Protein AF-A0A2K2B9N9-F1 (afdb_monomer_lite)

InterPro domains:
  IPR011141 Polyketide synthase, type III [PTHR11877] (1-61)
  IPR012328 Chalcone/stilbene synthase, C-terminal [PF02797] (1-61)
  IPR012328 Chalcone/stilbene synthase, C-terminal [PF02797] (64-102)
  IPR016039 Thiolase-like [G3DSA:3.40.47.10] (1-61)
  IPR01603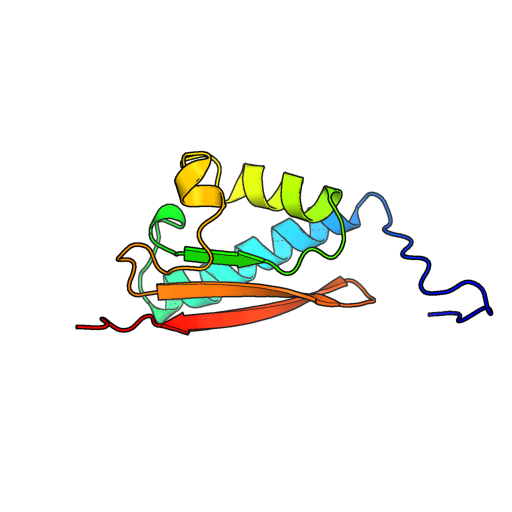9 Thiolase-like [G3DSA:3.40.47.10] (62-104)
  IPR016039 Thiolase-like [SSF53901] (2-101)

Secondary structure (DSSP, 8-state):
----SS-------TTHHHHHHHHHHHHHIIIIIHHH----GGGSEEEE--S-HHHHHHHHHHHSTTS-TTTTS--S-TT-SEEEEEEEETTTEEEEEEEE-----

Sequence (105 aa):
GHTREIGMASYLHQNVPSTVAKGAAECLEETFSTRYGIKDWNSLFYSVHPGGPGVLNKFEHLFLRRRTAEERNATSSEGLDLGVLFRFGPGVKIQTIVLRSFATD

Organism: Populus trichocarpa (NCBI:txid3694)

Structure (mmCIF, N/CA/C/O backbone):
data_AF-A0A2K2B9N9-F1
#
_entry.id   AF-A0A2K2B9N9-F1
#
loop_
_atom_site.group_PDB
_atom_site.id
_atom_site.type_symbol
_atom_site.label_atom_id
_atom_site.label_alt_id
_atom_site.label_comp_id
_atom_site.label_asym_id
_atom_site.label_entity_id
_atom_site.label_seq_id
_atom_site.pdbx_PDB_ins_code
_atom_site.Cartn_x
_atom_site.Cartn_y
_atom_site.Cartn_z
_atom_site.occupancy
_atom_site.B_iso_or_equiv
_atom_site.auth_seq_id
_atom_site.auth_comp_id
_atom_site.auth_asym_id
_atom_site.auth_atom_id
_atom_site.pdbx_PDB_model_num
ATOM 1 N N . GLY A 1 1 ? 8.510 4.482 -25.476 1.00 41.88 1 GLY A N 1
ATOM 2 C CA . GLY A 1 1 ? 8.235 3.077 -25.830 1.00 41.88 1 GLY A CA 1
ATOM 3 C C . GLY A 1 1 ? 8.320 2.959 -27.331 1.00 41.88 1 GLY A C 1
ATOM 4 O O . GLY A 1 1 ? 7.788 3.831 -27.999 1.00 41.88 1 GLY A O 1
ATOM 5 N N . HIS A 1 2 ? 9.045 1.970 -27.846 1.00 37.91 2 HIS A N 1
ATOM 6 C CA . HIS A 1 2 ? 9.154 1.720 -29.284 1.00 37.91 2 HIS A CA 1
ATOM 7 C C . HIS A 1 2 ? 8.130 0.642 -29.652 1.00 37.91 2 HIS A C 1
ATOM 9 O O . HIS A 1 2 ? 8.228 -0.485 -29.173 1.00 37.91 2 HIS A O 1
ATOM 15 N N . THR A 1 3 ? 7.126 0.995 -30.448 1.00 38.09 3 THR A N 1
ATOM 16 C CA . THR A 1 3 ? 6.142 0.054 -30.994 1.00 38.09 3 THR A CA 1
ATOM 17 C C . THR A 1 3 ? 6.700 -0.551 -32.280 1.00 38.09 3 THR A C 1
ATOM 19 O O . THR A 1 3 ? 6.898 0.160 -33.261 1.00 38.09 3 THR A O 1
ATOM 22 N N . ARG A 1 4 ? 6.966 -1.859 -32.275 1.00 44.34 4 ARG A N 1
ATOM 23 C CA . ARG A 1 4 ? 7.070 -2.685 -33.490 1.00 44.34 4 ARG A CA 1
ATOM 24 C C . ARG A 1 4 ? 5.849 -3.605 -33.546 1.00 44.34 4 ARG A C 1
ATOM 26 O O . ARG A 1 4 ? 5.284 -3.908 -32.500 1.00 44.34 4 ARG A O 1
ATOM 33 N N . GLU A 1 5 ? 5.477 -4.036 -34.749 1.00 46.84 5 GLU A N 1
ATOM 34 C CA . GLU A 1 5 ? 4.281 -4.819 -35.146 1.00 46.84 5 GLU A CA 1
ATOM 35 C C . GLU A 1 5 ? 4.039 -6.179 -34.436 1.00 46.84 5 GLU A C 1
ATOM 37 O O . GLU A 1 5 ? 3.238 -6.983 -34.893 1.00 46.84 5 GLU A O 1
ATOM 42 N N . ILE A 1 6 ? 4.669 -6.452 -33.291 1.00 39.84 6 ILE A N 1
ATOM 43 C CA . ILE A 1 6 ? 4.601 -7.722 -32.540 1.00 39.84 6 ILE A CA 1
ATOM 44 C C . ILE A 1 6 ? 3.906 -7.593 -31.170 1.00 39.84 6 ILE A C 1
ATOM 46 O O . ILE A 1 6 ? 4.118 -8.402 -30.272 1.00 39.84 6 ILE A O 1
ATOM 50 N N . GLY A 1 7 ? 3.044 -6.591 -30.992 1.00 45.09 7 GLY A N 1
ATOM 51 C CA . GLY A 1 7 ? 2.346 -6.356 -29.723 1.00 45.09 7 GLY A CA 1
ATOM 52 C C . GLY A 1 7 ? 3.225 -5.695 -28.650 1.00 45.09 7 GLY A C 1
ATOM 53 O O . GLY A 1 7 ? 4.304 -5.167 -28.924 1.00 45.09 7 GLY A O 1
ATOM 54 N N . MET A 1 8 ? 2.731 -5.648 -27.410 1.00 40.75 8 MET A N 1
ATOM 55 C CA . MET A 1 8 ? 3.342 -4.878 -26.322 1.00 40.75 8 MET A CA 1
ATOM 56 C C . MET A 1 8 ? 4.425 -5.703 -25.601 1.00 40.75 8 MET A C 1
ATOM 58 O O . MET A 1 8 ? 4.129 -6.504 -24.720 1.00 40.75 8 MET A O 1
ATOM 62 N N . ALA A 1 9 ? 5.694 -5.513 -25.974 1.00 42.97 9 ALA A N 1
ATOM 63 C CA . ALA A 1 9 ? 6.831 -6.131 -25.286 1.00 42.97 9 ALA A CA 1
ATOM 64 C C . ALA A 1 9 ? 7.230 -5.312 -24.040 1.00 42.97 9 ALA A C 1
ATOM 66 O O . ALA A 1 9 ? 7.852 -4.251 -24.142 1.00 42.97 9 ALA A O 1
ATOM 67 N N . SER A 1 10 ? 6.859 -5.796 -22.853 1.00 50.09 10 SER A N 1
ATOM 68 C CA . SER A 1 10 ? 7.202 -5.183 -21.563 1.00 50.09 10 SER A CA 1
ATOM 69 C C . SER A 1 10 ? 8.602 -5.609 -21.108 1.00 50.09 10 SER A C 1
ATOM 71 O O . SER A 1 10 ? 8.789 -6.713 -20.608 1.00 50.09 10 SER A O 1
ATOM 73 N N . TYR A 1 11 ? 9.590 -4.722 -21.238 1.00 49.94 11 TYR A N 1
ATOM 74 C CA . TYR A 1 11 ? 10.929 -4.920 -20.672 1.00 49.94 11 TYR A CA 1
ATOM 75 C C . TYR A 1 11 ? 11.003 -4.258 -19.293 1.00 49.94 11 TYR A C 1
ATOM 77 O O . TYR A 1 11 ? 11.165 -3.042 -19.179 1.00 49.94 11 TYR A O 1
ATOM 85 N N . LEU A 1 12 ? 10.856 -5.050 -18.231 1.00 56.16 12 LEU A N 1
ATOM 86 C CA . LEU A 1 12 ? 11.056 -4.590 -16.857 1.00 56.16 12 LEU A CA 1
ATOM 87 C C . LEU A 1 12 ? 12.518 -4.831 -16.464 1.00 56.16 12 LEU A C 1
ATOM 89 O O . LEU A 1 12 ? 12.955 -5.970 -16.329 1.00 56.16 12 LEU A O 1
ATOM 93 N N . HIS A 1 13 ? 13.282 -3.752 -16.285 1.00 62.31 13 HIS A N 1
ATOM 94 C CA . HIS A 1 13 ? 14.630 -3.821 -15.715 1.00 62.31 13 HIS A CA 1
ATOM 95 C C . HIS A 1 13 ? 14.566 -4.429 -14.298 1.00 62.31 13 HIS A C 1
ATOM 97 O O . HIS A 1 13 ? 13.625 -4.147 -13.555 1.00 62.31 13 HIS A O 1
ATOM 103 N N . GLN A 1 14 ? 15.563 -5.227 -13.894 1.00 64.94 14 GLN A N 1
ATOM 104 C CA . GLN A 1 14 ? 15.545 -6.013 -12.641 1.00 64.94 14 GLN A CA 1
ATOM 105 C C . GLN A 1 14 ? 15.285 -5.183 -11.368 1.00 64.94 14 GLN A C 1
ATOM 107 O O . GLN A 1 14 ? 14.752 -5.694 -10.387 1.00 64.94 14 GLN A O 1
ATOM 112 N N . ASN A 1 15 ? 15.606 -3.887 -11.396 1.00 73.12 15 ASN A N 1
ATOM 113 C CA . ASN A 1 15 ? 15.396 -2.973 -10.268 1.00 73.12 15 ASN A CA 1
ATOM 114 C C . ASN A 1 15 ? 13.969 -2.408 -10.171 1.00 73.12 15 ASN A C 1
ATOM 116 O O . ASN A 1 15 ? 13.589 -1.919 -9.108 1.00 73.12 15 ASN A O 1
ATOM 120 N N . VAL A 1 16 ? 13.166 -2.488 -11.239 1.00 75.38 16 VAL A N 1
ATOM 121 C CA . VAL A 1 16 ? 11.823 -1.885 -11.282 1.00 75.38 16 VAL A CA 1
ATOM 122 C C . VAL A 1 16 ? 10.910 -2.417 -10.173 1.00 75.38 16 VAL A C 1
ATOM 124 O O . VAL A 1 16 ? 10.308 -1.585 -9.498 1.00 75.38 16 VAL A O 1
ATOM 127 N N . PRO A 1 17 ? 10.831 -3.734 -9.887 1.00 74.00 17 PRO A N 1
ATOM 128 C CA . PRO A 1 17 ? 9.997 -4.233 -8.792 1.00 74.00 17 PRO A CA 1
ATOM 129 C C . PRO A 1 17 ? 10.359 -3.633 -7.428 1.00 74.00 17 PRO A C 1
ATOM 131 O O . PRO A 1 17 ? 9.474 -3.307 -6.642 1.00 74.00 17 PRO A O 1
ATOM 134 N N . SER A 1 18 ? 11.653 -3.442 -7.150 1.00 78.88 18 SER A N 1
ATOM 135 C CA . SER A 1 18 ? 12.119 -2.858 -5.887 1.00 78.88 18 SER A CA 1
ATOM 136 C C . SER A 1 18 ? 11.826 -1.357 -5.798 1.00 78.88 18 SER A C 1
ATOM 138 O O . SER A 1 18 ? 11.364 -0.898 -4.755 1.00 78.88 18 SER A O 1
ATOM 140 N N . THR A 1 19 ? 12.036 -0.594 -6.877 1.00 80.38 19 THR A N 1
ATOM 141 C CA . THR A 1 19 ? 11.682 0.839 -6.927 1.00 80.38 19 THR A CA 1
ATOM 142 C C . THR A 1 19 ? 10.179 1.044 -6.770 1.00 80.38 19 THR A C 1
ATOM 144 O O . THR A 1 19 ? 9.746 1.909 -6.014 1.00 80.38 19 THR A O 1
ATOM 147 N N . VAL A 1 20 ? 9.386 0.206 -7.440 1.00 78.38 20 VAL A N 1
ATOM 148 C CA . VAL A 1 20 ? 7.926 0.231 -7.359 1.00 78.38 20 VAL A CA 1
ATOM 149 C C . VAL A 1 20 ? 7.444 -0.064 -5.939 1.00 78.38 20 VAL A C 1
ATOM 151 O O . VAL A 1 20 ? 6.611 0.663 -5.406 1.00 78.38 20 VAL A O 1
ATOM 154 N N . ALA A 1 21 ? 7.998 -1.091 -5.300 1.00 79.06 21 ALA A N 1
ATOM 155 C CA . ALA A 1 21 ? 7.646 -1.439 -3.931 1.00 79.06 21 ALA A CA 1
ATOM 156 C C . ALA A 1 21 ? 7.980 -0.327 -2.924 1.00 79.06 21 ALA A C 1
ATOM 158 O O . ALA A 1 21 ? 7.176 -0.045 -2.037 1.00 79.06 21 ALA A O 1
ATOM 159 N N . LYS A 1 22 ? 9.140 0.327 -3.078 1.00 84.56 22 LYS A N 1
ATOM 160 C CA . LYS A 1 22 ? 9.527 1.464 -2.234 1.00 84.56 22 LYS A CA 1
ATOM 161 C C . LYS A 1 22 ? 8.545 2.630 -2.388 1.00 84.56 22 LYS A C 1
ATOM 163 O O . LYS A 1 22 ? 8.044 3.122 -1.385 1.00 84.56 22 LYS A O 1
ATOM 168 N N . GLY A 1 23 ? 8.229 3.018 -3.626 1.00 84.75 23 GLY A N 1
ATOM 169 C CA . GLY A 1 23 ? 7.270 4.097 -3.878 1.00 84.75 23 GLY A CA 1
ATOM 170 C C . GLY A 1 23 ? 5.866 3.771 -3.359 1.00 84.75 23 GLY A C 1
ATOM 171 O O . GLY A 1 23 ? 5.195 4.639 -2.813 1.00 84.75 23 GLY A O 1
ATOM 172 N N . ALA A 1 24 ? 5.436 2.508 -3.446 1.00 83.88 24 ALA A N 1
ATOM 173 C CA . ALA A 1 24 ? 4.168 2.077 -2.863 1.00 83.88 24 ALA A CA 1
ATOM 174 C C . ALA A 1 24 ? 4.147 2.226 -1.330 1.00 83.88 24 ALA A C 1
ATOM 176 O O . ALA A 1 24 ? 3.151 2.698 -0.789 1.00 83.88 24 ALA A O 1
ATOM 177 N N . ALA A 1 25 ? 5.239 1.881 -0.637 1.00 86.56 25 ALA A N 1
ATOM 178 C CA . ALA A 1 25 ? 5.346 2.061 0.813 1.00 86.56 25 ALA A CA 1
ATOM 179 C C . ALA A 1 25 ? 5.279 3.544 1.218 1.00 86.56 25 ALA A C 1
ATOM 181 O O . ALA A 1 25 ? 4.560 3.892 2.150 1.00 86.56 25 ALA A O 1
ATOM 182 N N . GLU A 1 26 ? 5.978 4.416 0.487 1.00 89.19 26 GLU A N 1
ATOM 183 C CA . GLU A 1 26 ? 5.935 5.869 0.706 1.00 89.19 26 GLU A CA 1
ATOM 184 C C . GLU A 1 26 ? 4.515 6.422 0.494 1.00 89.19 26 GLU A C 1
ATOM 186 O O . GLU A 1 26 ? 4.015 7.162 1.340 1.00 89.19 26 GLU A O 1
ATOM 191 N N . CYS A 1 27 ? 3.816 5.989 -0.566 1.00 86.88 27 CYS A N 1
ATOM 192 C CA . CYS A 1 27 ? 2.417 6.362 -0.790 1.00 86.88 27 CYS A CA 1
ATOM 193 C C . CYS A 1 27 ? 1.490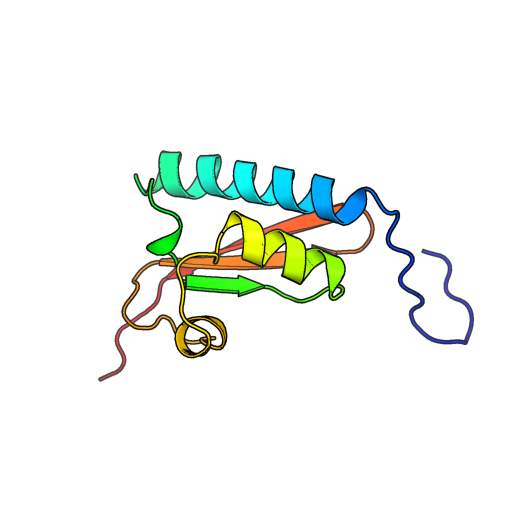 5.914 0.350 1.00 86.88 27 CYS A C 1
ATOM 195 O O . CYS A 1 27 ? 0.565 6.652 0.697 1.00 86.88 27 CYS A O 1
ATOM 197 N N . LEU A 1 28 ? 1.702 4.716 0.912 1.00 88.56 28 LEU A N 1
ATOM 198 C CA . LEU A 1 28 ? 0.900 4.226 2.034 1.00 88.56 28 LEU A CA 1
ATOM 199 C C . LEU A 1 28 ? 1.117 5.075 3.289 1.00 88.56 28 LEU A C 1
ATOM 201 O O . LEU A 1 28 ? 0.141 5.477 3.917 1.00 88.56 28 LEU A O 1
ATOM 205 N N . GLU A 1 29 ? 2.365 5.401 3.621 1.00 90.50 29 GLU A N 1
ATOM 206 C CA . GLU A 1 29 ? 2.687 6.223 4.792 1.00 90.50 29 GLU A CA 1
ATOM 207 C C . GLU A 1 29 ? 2.119 7.650 4.662 1.00 90.50 29 GLU A C 1
ATOM 209 O O . GLU A 1 29 ? 1.418 8.145 5.552 1.00 90.50 29 GLU A O 1
ATOM 214 N N . GLU A 1 30 ? 2.351 8.304 3.521 1.00 89.12 30 GLU A N 1
ATOM 215 C CA . GLU A 1 30 ? 1.871 9.669 3.282 1.00 89.12 30 GLU A CA 1
ATOM 216 C C . GLU A 1 30 ? 0.337 9.739 3.258 1.00 89.12 30 GLU A C 1
ATOM 218 O O . GLU A 1 30 ? -0.265 10.684 3.768 1.00 89.12 30 GLU A O 1
ATOM 223 N N . THR A 1 31 ? -0.320 8.730 2.687 1.00 88.94 31 THR A N 1
ATOM 224 C CA . THR A 1 31 ? -1.778 8.744 2.558 1.00 88.94 31 THR A CA 1
ATOM 225 C C . THR A 1 31 ? -2.445 8.234 3.827 1.00 88.94 31 THR A C 1
ATOM 227 O O . THR A 1 31 ? -3.214 8.953 4.451 1.00 88.94 31 THR A O 1
ATOM 230 N N . PHE A 1 32 ? -2.172 7.001 4.237 1.00 89.94 32 PHE A N 1
ATOM 231 C CA . PHE A 1 32 ? -2.967 6.304 5.247 1.00 89.94 32 PHE A CA 1
ATOM 232 C C . PHE A 1 32 ? -2.526 6.599 6.677 1.00 89.94 32 PHE A C 1
ATOM 234 O O . PHE A 1 32 ? -3.387 6.846 7.522 1.00 89.94 32 PHE A O 1
ATOM 241 N N . SER A 1 33 ? -1.222 6.671 6.947 1.00 89.31 33 SER A N 1
ATOM 242 C CA . SER A 1 33 ? -0.733 7.039 8.283 1.00 89.31 33 SER A CA 1
ATOM 243 C C . SER A 1 33 ? -0.990 8.519 8.559 1.00 89.31 33 SER A C 1
ATOM 245 O O . SER A 1 33 ? -1.655 8.859 9.540 1.00 89.31 33 SER A O 1
ATOM 247 N N . THR A 1 34 ? -0.591 9.402 7.639 1.00 89.56 34 THR A N 1
ATOM 248 C CA . THR A 1 34 ? -0.718 10.853 7.861 1.00 89.56 34 THR A CA 1
ATOM 249 C C . THR A 1 34 ? -2.162 11.360 7.774 1.00 89.56 34 THR A C 1
ATOM 251 O O . THR A 1 34 ? -2.551 12.196 8.587 1.00 89.56 34 THR A O 1
ATOM 254 N N . ARG A 1 35 ? -2.979 10.894 6.811 1.00 89.19 35 ARG A N 1
ATOM 255 C CA . ARG A 1 35 ? -4.348 11.429 6.624 1.00 89.19 35 ARG A CA 1
ATOM 256 C C . ARG A 1 35 ? -5.416 10.659 7.394 1.00 89.19 35 ARG A C 1
ATOM 258 O O . ARG A 1 35 ? -6.404 11.266 7.793 1.00 89.19 35 ARG A O 1
ATOM 265 N N . TYR A 1 36 ? -5.245 9.348 7.564 1.00 87.25 36 TYR A N 1
ATOM 266 C CA . TYR A 1 36 ? -6.271 8.464 8.131 1.00 87.25 36 TYR A CA 1
ATOM 267 C C . TYR A 1 36 ? -5.865 7.837 9.474 1.00 87.25 36 TYR A C 1
ATOM 269 O O . TYR A 1 36 ? -6.677 7.150 10.087 1.00 87.25 36 TYR A O 1
ATOM 277 N N . GLY A 1 37 ? -4.635 8.061 9.955 1.00 90.81 37 GLY A N 1
ATOM 278 C CA . GLY A 1 37 ? -4.142 7.487 11.212 1.00 90.81 37 GLY A CA 1
ATOM 279 C C . GLY A 1 37 ? -3.941 5.967 11.178 1.00 90.81 37 GLY A C 1
A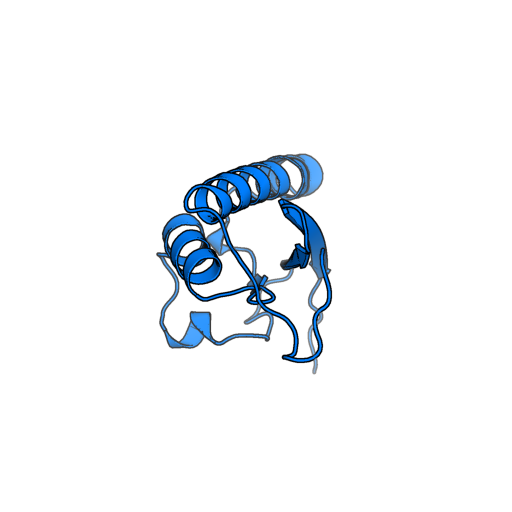TOM 280 O O . GLY A 1 37 ? -3.743 5.354 12.228 1.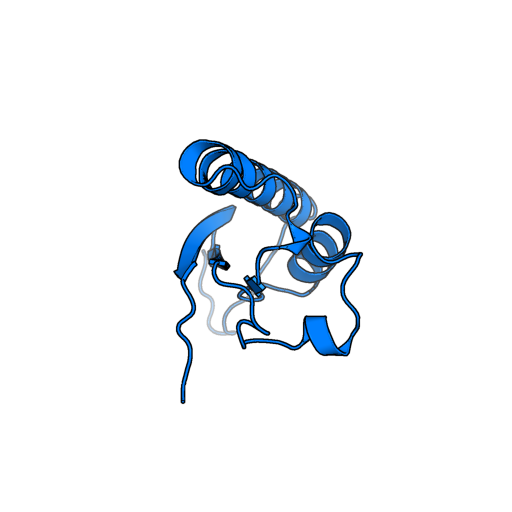00 90.81 37 GLY A O 1
ATOM 281 N N . ILE A 1 38 ? -3.985 5.349 9.996 1.00 89.56 38 ILE A N 1
ATOM 282 C CA . ILE A 1 38 ? -3.829 3.904 9.818 1.00 89.56 38 ILE A CA 1
ATOM 283 C C . ILE A 1 38 ? -2.343 3.566 9.788 1.00 89.56 38 ILE A C 1
ATOM 285 O O . ILE A 1 38 ? -1.607 4.050 8.934 1.00 89.56 38 ILE A O 1
ATOM 289 N N . LYS A 1 39 ? -1.916 2.705 10.714 1.00 88.06 39 LYS A N 1
ATOM 290 C CA . LYS A 1 39 ? -0.523 2.239 10.835 1.00 88.06 39 LYS A CA 1
ATOM 291 C C . LYS A 1 39 ? -0.350 0.752 10.536 1.00 88.06 39 LYS A C 1
ATOM 293 O O . LYS A 1 39 ? 0.769 0.298 10.323 1.00 88.06 39 LYS A O 1
ATOM 298 N N . ASP A 1 40 ? -1.446 -0.008 10.547 1.00 87.69 40 ASP A N 1
ATOM 299 C CA . ASP A 1 40 ? -1.447 -1.418 10.167 1.00 87.69 40 ASP A CA 1
ATOM 300 C C . ASP A 1 40 ? -1.976 -1.574 8.743 1.00 87.69 40 ASP A C 1
ATOM 302 O O . ASP A 1 40 ? -3.178 -1.503 8.491 1.00 87.69 40 ASP A O 1
ATOM 306 N N . TRP A 1 41 ? -1.064 -1.823 7.810 1.00 86.19 41 TRP A N 1
ATOM 307 C CA . TRP A 1 41 ? -1.371 -2.059 6.401 1.00 86.19 41 TRP A CA 1
ATOM 308 C C . TRP A 1 41 ? -2.303 -3.254 6.168 1.00 86.19 41 TRP A C 1
ATOM 310 O O . TRP A 1 41 ? -3.046 -3.254 5.193 1.00 86.19 41 TRP A O 1
ATOM 320 N N . ASN A 1 42 ? -2.375 -4.222 7.091 1.00 84.62 42 ASN A N 1
ATOM 321 C CA . ASN A 1 42 ? -3.299 -5.354 6.954 1.00 84.62 42 ASN A CA 1
ATOM 322 C C . ASN A 1 42 ? -4.779 -4.945 7.084 1.00 84.62 42 ASN A C 1
ATOM 324 O O . ASN A 1 42 ? -5.649 -5.672 6.599 1.00 84.62 42 ASN A O 1
ATOM 328 N N . SER A 1 43 ? -5.054 -3.774 7.675 1.00 86.75 43 SER A N 1
ATOM 329 C CA . SER A 1 43 ? -6.401 -3.195 7.791 1.00 86.75 43 SER A CA 1
ATOM 330 C C . SER A 1 43 ? -6.924 -2.553 6.498 1.00 86.75 43 SER A C 1
ATOM 332 O O . SER A 1 43 ? -8.057 -2.079 6.466 1.00 86.75 43 SER A O 1
ATOM 334 N N . LEU A 1 44 ? -6.122 -2.543 5.428 1.00 86.62 44 LEU A N 1
ATOM 335 C CA . LEU A 1 44 ? -6.515 -2.059 4.106 1.00 86.62 44 LEU A CA 1
ATOM 336 C C . LEU A 1 44 ? -6.793 -3.235 3.178 1.00 86.62 44 LEU A C 1
ATOM 338 O O . LEU A 1 44 ? -6.000 -4.171 3.129 1.00 86.62 44 LEU A O 1
ATOM 342 N N . PHE A 1 45 ? -7.860 -3.181 2.381 1.00 85.75 45 PHE A N 1
ATOM 343 C CA . PHE A 1 45 ? -7.974 -4.082 1.229 1.00 85.75 45 PHE A CA 1
ATOM 344 C C . PHE A 1 45 ? -7.145 -3.560 0.046 1.00 85.75 45 PHE A C 1
ATOM 346 O O . PHE A 1 45 ? -6.971 -2.351 -0.133 1.00 85.75 45 PHE A O 1
ATOM 353 N N . TYR A 1 46 ? -6.621 -4.469 -0.776 1.00 83.75 46 TYR A N 1
ATOM 354 C CA . TYR A 1 46 ? -5.708 -4.129 -1.865 1.00 83.75 46 TYR A CA 1
ATOM 355 C C . TYR A 1 46 ? -6.274 -4.570 -3.205 1.00 83.75 46 TYR A C 1
ATOM 357 O O . TYR A 1 46 ? -6.588 -5.736 -3.409 1.00 83.75 46 TYR A O 1
ATOM 365 N N . SER A 1 47 ? -6.317 -3.644 -4.154 1.00 82.12 47 SER A N 1
ATOM 366 C CA . SER A 1 47 ? -6.497 -3.954 -5.566 1.00 82.12 47 SER A CA 1
ATOM 367 C C . SER A 1 47 ? -5.210 -3.575 -6.289 1.00 82.12 47 SER A C 1
ATOM 369 O O . SER A 1 47 ? -4.729 -2.450 -6.185 1.00 82.12 47 SER A O 1
ATOM 371 N N . VAL A 1 48 ? -4.574 -4.509 -6.986 1.00 78.62 48 VAL A N 1
ATOM 372 C CA . VAL A 1 48 ? -3.289 -4.241 -7.644 1.00 78.62 48 VAL A CA 1
ATOM 373 C C . VAL A 1 48 ? -3.408 -4.637 -9.100 1.00 78.62 48 VAL A C 1
ATOM 375 O O . VAL A 1 48 ? -3.630 -5.805 -9.403 1.00 78.62 48 VAL A O 1
ATOM 378 N N . HIS A 1 49 ? -3.254 -3.676 -10.014 1.00 73.06 49 HIS A N 1
ATOM 379 C CA . HIS A 1 49 ? -3.204 -3.990 -11.437 1.00 73.06 49 HIS A CA 1
ATOM 380 C C . HIS A 1 49 ? -1.853 -4.647 -11.765 1.00 73.06 49 HIS A C 1
ATOM 382 O O . HIS A 1 49 ? -0.809 -3.993 -11.630 1.00 73.06 49 HIS A O 1
ATOM 388 N N . PRO A 1 50 ? -1.832 -5.920 -12.199 1.00 64.44 50 PRO A N 1
ATOM 389 C CA . PRO A 1 50 ? -0.586 -6.633 -12.406 1.00 64.44 50 PRO A CA 1
ATOM 390 C C . PRO A 1 50 ? 0.057 -6.200 -13.729 1.00 64.44 50 PRO A C 1
ATOM 392 O O . PRO A 1 50 ? -0.317 -6.658 -14.802 1.00 64.44 50 PRO A O 1
ATOM 395 N N . GLY A 1 51 ? 1.087 -5.354 -13.654 1.00 61.69 51 GLY A N 1
ATOM 396 C CA . GLY A 1 51 ? 1.977 -5.076 -14.793 1.00 61.69 51 GLY A CA 1
ATOM 397 C C . GLY A 1 51 ? 2.929 -6.239 -15.137 1.00 61.69 51 GLY A C 1
ATOM 398 O O . GLY A 1 51 ? 3.636 -6.177 -16.140 1.00 61.69 51 GLY A O 1
ATOM 399 N N . GLY A 1 52 ? 2.971 -7.281 -14.293 1.00 67.19 52 GLY A N 1
ATOM 400 C CA . GLY A 1 52 ? 3.776 -8.501 -14.432 1.00 67.19 52 GLY A CA 1
ATOM 401 C C . GLY A 1 52 ? 4.015 -9.207 -13.078 1.00 67.19 52 GLY A C 1
ATOM 402 O O . GLY A 1 52 ? 3.907 -8.563 -12.029 1.00 67.19 52 GLY A O 1
ATOM 403 N N . PRO A 1 53 ? 4.377 -10.507 -13.062 1.00 67.31 53 PRO A N 1
ATOM 404 C CA . PRO A 1 53 ? 4.469 -11.319 -11.836 1.00 67.31 53 PRO A CA 1
ATOM 405 C C . PRO A 1 53 ? 5.539 -10.840 -10.841 1.00 67.31 53 PRO A C 1
ATOM 407 O O . PRO A 1 53 ? 5.370 -10.975 -9.633 1.00 67.31 53 PRO A O 1
ATOM 410 N N . GLY A 1 54 ? 6.624 -10.220 -11.318 1.00 71.19 54 GLY A N 1
ATOM 411 C CA . GLY A 1 54 ? 7.691 -9.715 -10.444 1.00 71.19 54 GLY A CA 1
ATOM 412 C C . GLY A 1 54 ? 7.248 -8.577 -9.517 1.00 71.19 54 GLY A C 1
ATOM 413 O O . GLY A 1 54 ? 7.731 -8.483 -8.390 1.00 71.19 54 GLY A O 1
ATOM 414 N N . VAL A 1 55 ? 6.314 -7.732 -9.966 1.00 71.31 55 VAL A N 1
ATOM 415 C CA . VAL A 1 55 ? 5.768 -6.638 -9.147 1.00 71.31 55 VAL A CA 1
ATOM 416 C C . VAL A 1 55 ? 4.799 -7.193 -8.109 1.00 71.31 55 VAL A C 1
ATOM 418 O O . VAL A 1 55 ? 4.900 -6.829 -6.940 1.00 71.31 55 VAL A O 1
ATOM 421 N N . LEU A 1 56 ? 3.926 -8.121 -8.515 1.00 73.62 56 LEU A N 1
ATOM 422 C CA . LEU A 1 56 ? 2.963 -8.744 -7.612 1.00 73.62 56 LEU A CA 1
ATOM 423 C C . LEU A 1 56 ? 3.667 -9.521 -6.489 1.00 73.62 56 LEU A C 1
ATOM 425 O O . LEU A 1 56 ? 3.406 -9.243 -5.326 1.00 73.62 56 LEU A O 1
ATOM 429 N N . ASN A 1 57 ? 4.649 -10.375 -6.806 1.00 75.81 57 ASN A N 1
ATOM 430 C CA . ASN A 1 57 ? 5.392 -11.143 -5.794 1.00 75.81 57 ASN A CA 1
ATOM 431 C C . ASN A 1 57 ? 6.089 -10.245 -4.758 1.00 75.81 57 ASN A C 1
ATOM 433 O O . ASN A 1 57 ? 6.121 -10.552 -3.565 1.00 75.81 57 ASN A O 1
ATOM 437 N N . LYS A 1 58 ? 6.672 -9.122 -5.204 1.00 77.06 58 LYS A N 1
ATOM 438 C CA . LYS A 1 58 ? 7.335 -8.169 -4.305 1.00 77.06 58 LYS A CA 1
ATOM 439 C C . LYS A 1 58 ? 6.320 -7.446 -3.420 1.00 77.06 58 LYS A C 1
ATOM 441 O O . LYS A 1 58 ? 6.585 -7.256 -2.235 1.00 77.06 58 LYS A O 1
ATOM 446 N N . PHE A 1 59 ? 5.180 -7.065 -3.992 1.00 76.94 59 PHE A N 1
ATOM 447 C CA . PHE A 1 59 ? 4.091 -6.405 -3.283 1.00 76.94 59 PHE A CA 1
ATOM 448 C C . PHE A 1 59 ? 3.480 -7.328 -2.221 1.00 76.94 59 PHE A C 1
ATOM 450 O O . PHE A 1 59 ? 3.365 -6.944 -1.059 1.00 76.94 59 PHE A O 1
ATOM 457 N N . GLU A 1 60 ? 3.190 -8.576 -2.588 1.00 76.69 60 GLU A N 1
ATOM 458 C CA . GLU A 1 60 ? 2.665 -9.586 -1.671 1.00 76.69 60 GLU A CA 1
ATOM 459 C C . GLU A 1 60 ? 3.592 -9.817 -0.477 1.00 76.69 60 GLU A C 1
ATOM 461 O O . GLU A 1 60 ? 3.150 -9.799 0.671 1.00 76.69 60 GLU A O 1
ATOM 466 N N . HIS A 1 61 ? 4.894 -9.973 -0.731 1.00 79.06 61 HIS A N 1
ATOM 467 C CA . HIS A 1 61 ? 5.871 -10.212 0.328 1.00 79.06 61 HIS A CA 1
ATOM 468 C C . HIS A 1 61 ? 5.956 -9.057 1.339 1.00 79.06 61 HIS A C 1
ATOM 470 O O . HIS A 1 61 ? 6.274 -9.286 2.506 1.00 79.06 61 HIS A O 1
ATOM 476 N N . LEU A 1 62 ? 5.723 -7.819 0.899 1.00 77.50 62 LEU A N 1
ATOM 477 C CA . LEU A 1 62 ? 5.868 -6.628 1.736 1.00 77.50 62 LEU A CA 1
ATOM 478 C C . LEU A 1 62 ? 4.577 -6.242 2.457 1.00 77.50 62 LEU A C 1
ATOM 480 O O . LEU A 1 62 ? 4.646 -5.841 3.616 1.00 77.50 62 LEU A O 1
ATOM 484 N N . PHE A 1 63 ? 3.424 -6.375 1.797 1.00 76.62 63 PHE A N 1
ATOM 485 C CA . PHE A 1 63 ? 2.166 -5.802 2.287 1.00 76.62 63 PHE A CA 1
ATOM 486 C C . PHE A 1 63 ? 1.080 -6.840 2.591 1.00 76.62 63 PHE A C 1
ATOM 488 O O . PHE A 1 63 ? 0.182 -6.545 3.367 1.00 76.62 63 PHE A O 1
ATOM 495 N N . LEU A 1 64 ? 1.158 -8.054 2.028 1.00 72.56 64 LEU A N 1
ATOM 496 C CA . LEU A 1 64 ? 0.074 -9.053 2.100 1.00 72.56 64 LEU A CA 1
ATOM 497 C C . LEU A 1 64 ? 0.476 -10.340 2.829 1.00 72.56 64 LEU A C 1
ATOM 499 O O . LEU A 1 64 ? -0.273 -11.312 2.849 1.00 72.56 64 LEU A O 1
ATOM 503 N N . ARG A 1 65 ? 1.658 -10.363 3.454 1.00 63.81 65 ARG A N 1
ATOM 504 C CA . ARG A 1 65 ? 2.267 -11.575 4.025 1.00 63.81 65 ARG A CA 1
ATOM 505 C C . ARG A 1 65 ? 1.461 -12.230 5.156 1.00 63.81 65 ARG A C 1
ATOM 507 O O . ARG A 1 65 ? 1.789 -13.346 5.545 1.00 63.81 65 ARG A O 1
ATOM 514 N N . ARG A 1 66 ? 0.466 -11.531 5.712 1.00 62.38 66 ARG A N 1
ATOM 515 C CA . ARG A 1 66 ? -0.393 -12.019 6.801 1.00 62.38 66 ARG A CA 1
ATOM 516 C C . ARG A 1 66 ? -1.799 -12.433 6.356 1.00 62.38 66 ARG A C 1
ATOM 518 O O . ARG A 1 66 ? -2.537 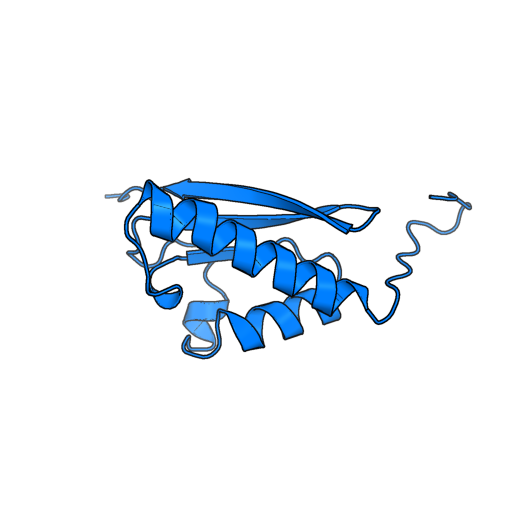-12.911 7.206 1.00 62.38 66 ARG A O 1
ATOM 525 N N . ARG A 1 67 ? -2.151 -12.286 5.072 1.00 63.28 67 ARG A N 1
ATOM 526 C CA . ARG A 1 67 ? -3.458 -12.705 4.540 1.00 63.28 67 ARG A CA 1
ATOM 527 C C . ARG A 1 67 ? -3.437 -14.140 4.027 1.00 63.28 67 ARG A C 1
ATOM 529 O O . ARG A 1 67 ? -2.452 -14.561 3.407 1.00 63.28 67 ARG A O 1
ATOM 536 N N . THR A 1 68 ? -4.513 -14.886 4.266 1.00 55.81 68 THR A N 1
ATOM 537 C CA . THR A 1 68 ? -4.680 -16.242 3.721 1.00 55.81 68 THR A CA 1
ATOM 538 C C . THR A 1 68 ? -4.838 -16.205 2.199 1.00 55.81 68 THR A C 1
ATOM 540 O O . THR A 1 68 ? -5.070 -15.157 1.600 1.00 55.81 68 THR A O 1
ATOM 543 N N . ALA A 1 69 ? -4.674 -17.348 1.526 1.00 54.38 69 ALA A N 1
ATOM 544 C CA . ALA A 1 69 ? -4.864 -17.432 0.076 1.00 54.38 69 ALA A CA 1
ATOM 545 C C . ALA A 1 69 ? -6.287 -17.033 -0.369 1.00 54.38 69 ALA A C 1
ATOM 547 O O . ALA A 1 69 ? -6.436 -16.514 -1.475 1.00 54.38 69 ALA A O 1
ATOM 548 N N . GLU A 1 70 ? -7.305 -17.216 0.482 1.00 51.16 70 GLU A N 1
ATOM 549 C CA . GLU A 1 70 ? -8.670 -16.749 0.213 1.00 51.16 70 GLU A CA 1
ATOM 550 C C . GLU A 1 70 ? -8.786 -15.215 0.296 1.00 51.16 70 GLU A C 1
ATOM 552 O O . GLU A 1 70 ? -9.226 -14.595 -0.672 1.00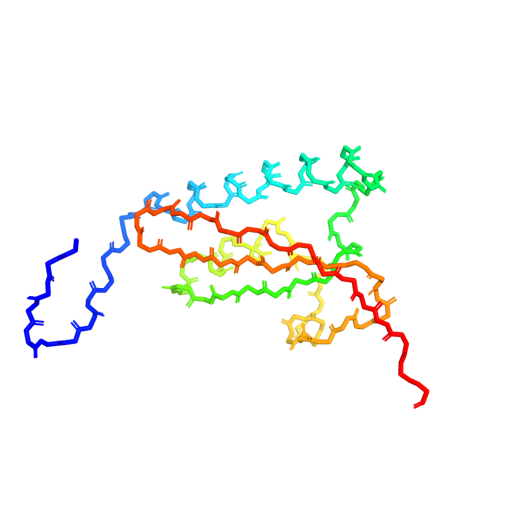 51.16 70 GLU A O 1
ATOM 557 N N . GLU A 1 71 ? -8.269 -14.595 1.365 1.00 54.47 71 GLU A N 1
ATOM 558 C CA . GLU A 1 71 ? -8.223 -13.128 1.571 1.00 54.47 71 GLU A CA 1
ATOM 559 C C . GLU A 1 71 ? -7.325 -12.397 0.543 1.00 54.47 71 GLU A C 1
ATOM 561 O O . GLU A 1 71 ? -7.333 -11.168 0.410 1.00 54.47 71 GLU A O 1
ATOM 566 N N . ARG A 1 72 ? -6.493 -13.157 -0.186 1.00 52.84 72 ARG A N 1
ATOM 567 C CA . ARG A 1 72 ? -5.602 -12.684 -1.263 1.00 52.84 72 ARG A CA 1
ATOM 568 C C . ARG A 1 72 ? -6.290 -12.581 -2.626 1.00 52.84 72 ARG A C 1
ATOM 570 O O . ARG A 1 72 ? -5.804 -11.839 -3.475 1.00 52.84 72 ARG A O 1
ATOM 577 N N . ASN A 1 73 ? -7.398 -13.294 -2.837 1.00 47.12 73 ASN A N 1
ATOM 578 C CA . ASN A 1 73 ? -8.200 -13.228 -4.069 1.00 47.12 73 ASN A CA 1
ATOM 579 C C . ASN A 1 73 ? -9.331 -12.192 -3.991 1.00 47.12 73 ASN A C 1
ATOM 581 O O . ASN A 1 73 ? -10.075 -11.993 -4.958 1.00 47.12 73 ASN A O 1
ATOM 585 N N . ALA A 1 74 ? -9.469 -11.530 -2.847 1.00 50.03 74 ALA A N 1
ATOM 586 C CA . ALA A 1 74 ? -10.542 -10.600 -2.596 1.00 50.03 74 ALA A CA 1
ATOM 587 C C . ALA A 1 74 ? -10.350 -9.288 -3.365 1.00 50.03 74 ALA A C 1
ATOM 589 O O . ALA A 1 74 ? -9.562 -8.415 -3.014 1.00 50.03 74 ALA A O 1
ATOM 590 N N . THR A 1 75 ? -11.135 -9.138 -4.429 1.00 52.38 75 THR A N 1
ATOM 591 C CA . THR A 1 75 ? -11.471 -7.835 -5.029 1.00 52.38 75 THR A CA 1
ATOM 592 C C . THR A 1 75 ? -12.595 -7.125 -4.262 1.00 52.38 75 THR A C 1
ATOM 594 O O . THR A 1 75 ? -12.934 -5.987 -4.580 1.00 52.38 75 THR A O 1
ATOM 597 N N . SER A 1 76 ? -13.158 -7.800 -3.253 1.00 59.59 76 SER A N 1
ATOM 598 C CA . SER A 1 76 ? -14.147 -7.293 -2.304 1.00 59.59 76 SER A CA 1
ATOM 599 C C . SER A 1 76 ? -13.455 -6.706 -1.074 1.00 59.59 76 SER A C 1
ATOM 601 O O . SER A 1 76 ? -12.334 -7.084 -0.742 1.00 59.59 76 SER A O 1
ATOM 603 N N . SER A 1 77 ? -14.118 -5.781 -0.387 1.00 67.06 77 SER A N 1
ATOM 604 C CA . SER A 1 77 ? -13.568 -5.126 0.798 1.00 67.06 77 SER A CA 1
ATOM 605 C C . SER A 1 77 ? -13.466 -6.033 2.027 1.00 67.06 77 SER A C 1
ATOM 607 O O . SER A 1 77 ? -12.803 -5.646 2.982 1.00 67.06 77 SER A O 1
ATOM 609 N N . GLU A 1 78 ? -14.105 -7.213 2.024 1.00 67.44 78 GLU A N 1
ATOM 610 C CA . GLU A 1 78 ? -14.090 -8.202 3.125 1.00 67.44 78 GLU A CA 1
ATOM 611 C C . GLU A 1 78 ? -14.368 -7.591 4.514 1.00 67.44 78 GLU A C 1
ATOM 613 O O . GLU A 1 78 ? -13.808 -8.003 5.525 1.00 67.44 78 GLU A O 1
ATOM 618 N N . GLY A 1 79 ? -15.233 -6.573 4.573 1.00 73.81 79 GLY A N 1
ATOM 619 C CA . GLY A 1 79 ? -15.572 -5.873 5.818 1.00 73.81 79 GLY A CA 1
ATOM 620 C C . GLY A 1 79 ? -14.611 -4.744 6.218 1.00 73.81 79 GLY A C 1
ATOM 621 O O . GLY A 1 79 ? -14.818 -4.115 7.253 1.00 73.81 79 GLY A O 1
ATOM 622 N N . LEU A 1 80 ? -13.596 -4.438 5.405 1.00 83.50 80 LEU A N 1
ATOM 623 C CA . LEU A 1 80 ? -12.692 -3.304 5.609 1.00 83.50 80 LEU A CA 1
ATOM 624 C C . LEU A 1 80 ? -13.243 -2.028 4.960 1.00 83.50 80 LEU A C 1
ATOM 626 O O . LEU A 1 80 ? -13.592 -2.007 3.781 1.00 83.50 80 LEU A O 1
ATOM 630 N N . ASP A 1 81 ? -13.288 -0.932 5.718 1.00 86.94 81 ASP A N 1
ATOM 631 C CA . ASP A 1 81 ? -13.825 0.363 5.261 1.00 86.94 81 ASP A CA 1
ATOM 632 C C . ASP A 1 81 ? -12.944 1.020 4.186 1.00 86.94 81 ASP A C 1
ATOM 634 O O . ASP A 1 81 ? -13.440 1.656 3.257 1.00 86.94 81 ASP A O 1
ATOM 638 N N . LEU A 1 82 ? -11.625 0.840 4.276 1.00 89.94 82 LEU A N 1
ATOM 639 C CA . LEU A 1 82 ? -10.657 1.505 3.410 1.00 89.94 82 LEU A CA 1
ATOM 640 C C . LEU A 1 82 ? -9.790 0.510 2.647 1.00 89.94 82 LEU A C 1
ATOM 642 O O . LEU A 1 82 ? -9.412 -0.550 3.145 1.00 89.94 82 LEU A O 1
ATOM 646 N N . GLY A 1 83 ? -9.439 0.895 1.427 1.00 89.00 83 GLY A N 1
ATOM 647 C CA . GLY A 1 83 ? -8.551 0.130 0.574 1.00 89.00 83 GLY A CA 1
ATOM 648 C C . GLY A 1 83 ? -7.770 1.001 -0.387 1.00 89.00 83 GLY A C 1
ATOM 649 O O . GLY A 1 83 ? -7.939 2.222 -0.457 1.00 89.00 83 GLY A O 1
ATOM 650 N N . VAL A 1 84 ? -6.883 0.359 -1.133 1.00 87.88 84 VAL A N 1
ATOM 651 C CA . VAL A 1 84 ? -5.980 1.030 -2.061 1.00 87.88 84 VAL A CA 1
ATOM 652 C C . VAL A 1 84 ? -5.902 0.278 -3.380 1.00 87.88 84 VAL A C 1
ATOM 654 O O . VAL A 1 84 ? -5.716 -0.939 -3.415 1.00 87.88 84 VAL A O 1
ATOM 657 N N . LEU A 1 85 ? -6.027 1.022 -4.477 1.00 87.62 85 LEU A N 1
ATOM 658 C CA . LEU A 1 85 ? -5.745 0.543 -5.821 1.00 87.62 85 LEU A CA 1
ATOM 659 C C . LEU A 1 85 ? -4.381 1.056 -6.287 1.00 87.62 85 LEU A C 1
ATOM 661 O O . LEU A 1 85 ? -4.193 2.264 -6.447 1.00 87.62 85 LEU A O 1
ATOM 665 N N . PHE A 1 86 ? -3.459 0.134 -6.563 1.00 84.25 86 PHE A N 1
ATOM 666 C CA . PHE A 1 86 ? -2.185 0.432 -7.214 1.00 84.25 86 PHE A CA 1
ATOM 667 C C . PHE A 1 86 ? -2.250 0.117 -8.707 1.00 84.25 86 PHE A C 1
ATOM 669 O O . PHE A 1 86 ? -2.532 -1.015 -9.112 1.00 84.25 86 PHE A O 1
ATOM 676 N N . ARG A 1 87 ? -1.930 1.109 -9.540 1.00 80.69 87 ARG A N 1
ATOM 677 C CA . ARG A 1 87 ? -1.742 0.933 -10.983 1.00 80.69 87 ARG A CA 1
ATOM 678 C C . ARG A 1 87 ? -0.322 1.307 -11.380 1.00 80.69 87 ARG A C 1
ATOM 680 O O . ARG A 1 87 ? 0.146 2.405 -11.091 1.00 80.69 87 ARG A O 1
ATOM 687 N N . PHE A 1 88 ? 0.334 0.405 -12.101 1.00 76.69 88 PHE A N 1
ATOM 688 C CA . PHE A 1 88 ? 1.688 0.606 -12.608 1.00 76.69 88 PHE A CA 1
ATOM 689 C C . PHE A 1 88 ? 1.654 0.883 -14.109 1.00 76.69 88 PHE A C 1
ATOM 691 O O . PHE A 1 88 ? 1.086 0.106 -14.874 1.00 76.69 88 PHE A O 1
ATOM 698 N N . GLY A 1 89 ? 2.242 2.004 -14.525 1.00 69.56 89 GLY A N 1
ATOM 699 C CA . GLY A 1 89 ? 2.307 2.427 -15.923 1.00 69.56 89 GLY A CA 1
ATOM 700 C C . GLY A 1 89 ? 3.723 2.366 -16.514 1.00 69.56 89 GLY A C 1
ATOM 701 O O . GLY A 1 89 ? 4.709 2.267 -15.773 1.00 69.56 89 GLY A O 1
ATOM 702 N N . PRO A 1 90 ? 3.855 2.480 -17.850 1.00 67.44 90 PRO A N 1
ATOM 703 C CA . PRO A 1 90 ? 5.148 2.590 -18.519 1.00 67.44 90 PRO A CA 1
ATOM 704 C C . PRO A 1 90 ? 6.006 3.716 -17.918 1.00 67.44 90 PRO A C 1
ATOM 706 O O . PRO A 1 90 ? 5.530 4.839 -17.743 1.00 67.44 90 PRO A O 1
ATOM 709 N N . GLY A 1 91 ? 7.276 3.421 -17.619 1.00 66.12 91 GLY A N 1
ATOM 710 C CA . GLY A 1 91 ? 8.215 4.401 -17.056 1.00 66.12 91 GLY A CA 1
ATOM 711 C C . GLY A 1 91 ? 8.191 4.535 -15.528 1.00 66.12 91 GLY A C 1
ATOM 712 O O . GLY A 1 91 ? 8.484 5.613 -15.027 1.00 66.12 91 GLY A O 1
ATOM 713 N N . VAL A 1 92 ? 7.865 3.462 -14.790 1.00 68.06 92 VAL A N 1
ATOM 714 C CA . VAL A 1 92 ? 7.910 3.407 -13.306 1.00 68.06 92 VAL A CA 1
ATOM 715 C C . VAL A 1 92 ? 6.912 4.371 -12.642 1.00 68.06 92 VAL A C 1
ATOM 717 O O . VAL A 1 92 ? 7.099 4.824 -11.518 1.00 68.06 92 VAL A O 1
ATOM 720 N N . LYS A 1 93 ? 5.809 4.688 -13.327 1.00 73.38 93 LYS A N 1
ATOM 721 C CA . LYS A 1 93 ? 4.734 5.498 -12.742 1.00 73.38 93 LYS A CA 1
ATOM 722 C C . LYS A 1 93 ? 3.840 4.620 -11.875 1.00 73.38 93 LYS A C 1
ATOM 724 O O . LYS A 1 93 ? 3.281 3.643 -12.375 1.00 73.38 93 LYS A O 1
ATOM 729 N N . ILE A 1 94 ? 3.690 4.996 -10.608 1.00 76.06 94 ILE A N 1
ATOM 730 C CA . ILE A 1 94 ? 2.723 4.412 -9.676 1.00 76.06 94 ILE A CA 1
ATOM 731 C C . ILE A 1 94 ? 1.553 5.388 -9.564 1.00 76.06 94 ILE A C 1
ATOM 733 O O . ILE A 1 94 ? 1.754 6.567 -9.284 1.00 76.06 94 ILE A O 1
ATOM 737 N N . GLN A 1 95 ? 0.338 4.909 -9.807 1.00 80.56 95 GLN A N 1
ATOM 738 C CA . GLN A 1 95 ? -0.885 5.614 -9.442 1.00 80.56 95 GLN A CA 1
ATOM 739 C C . GLN A 1 95 ? -1.505 4.902 -8.244 1.00 80.56 95 GLN A C 1
ATOM 741 O O . GLN A 1 95 ? -1.727 3.691 -8.299 1.00 80.56 95 GLN A O 1
ATOM 746 N N . THR A 1 96 ? -1.786 5.669 -7.196 1.00 84.62 96 THR A N 1
ATOM 747 C CA . THR A 1 96 ? -2.390 5.197 -5.950 1.00 84.62 96 THR A CA 1
ATOM 748 C C . THR A 1 96 ? -3.760 5.843 -5.819 1.00 84.62 96 THR A C 1
ATOM 750 O O . THR A 1 96 ? -3.870 7.068 -5.839 1.00 84.62 96 THR A O 1
ATOM 753 N N . ILE A 1 97 ? -4.806 5.030 -5.720 1.00 88.44 97 ILE A N 1
ATOM 754 C CA . ILE A 1 97 ? -6.184 5.498 -5.555 1.00 88.44 97 ILE A CA 1
ATOM 755 C C . ILE A 1 97 ? -6.703 4.951 -4.229 1.00 88.44 97 ILE A C 1
ATOM 757 O O . ILE A 1 97 ? -6.660 3.743 -4.006 1.00 88.44 97 ILE A O 1
ATOM 761 N N . VAL A 1 98 ? -7.192 5.835 -3.357 1.00 90.25 98 VAL A N 1
ATOM 762 C CA . VAL A 1 98 ? -7.867 5.441 -2.113 1.00 90.25 98 VAL A CA 1
ATOM 763 C C . VAL A 1 98 ? -9.292 5.019 -2.444 1.00 90.25 98 VAL A C 1
ATOM 765 O O . VAL A 1 98 ? -10.011 5.731 -3.144 1.00 90.25 98 VAL A O 1
ATOM 768 N N . LEU A 1 99 ? -9.689 3.863 -1.932 1.00 89.06 99 LEU A N 1
ATOM 769 C CA . LEU A 1 99 ? -11.023 3.306 -2.069 1.00 89.06 99 LEU A CA 1
ATOM 770 C C . LEU A 1 99 ? -11.693 3.293 -0.697 1.00 89.06 99 LEU A C 1
ATOM 772 O O . LEU A 1 99 ? -11.056 2.979 0.308 1.00 89.06 99 LEU A O 1
ATOM 776 N N . ARG A 1 100 ? -12.982 3.619 -0.672 1.00 89.31 100 ARG A N 1
ATOM 777 C CA . ARG A 1 100 ? -13.849 3.425 0.488 1.00 89.31 100 ARG A CA 1
ATOM 778 C C . ARG A 1 100 ? -14.907 2.402 0.108 1.00 89.31 100 ARG A C 1
ATOM 780 O O . ARG A 1 100 ? -15.516 2.532 -0.955 1.00 89.31 100 ARG A O 1
ATOM 787 N N . SER A 1 101 ? -15.078 1.383 0.936 1.00 85.69 101 SER A N 1
ATOM 788 C CA . SER A 1 101 ? -16.139 0.404 0.750 1.00 85.69 101 SER A CA 1
ATOM 789 C C . SER A 1 101 ? -17.448 0.912 1.346 1.00 85.69 101 SER A C 1
ATOM 791 O O . SER A 1 101 ? -17.474 1.845 2.148 1.00 85.69 101 SER A O 1
ATOM 793 N N . PHE A 1 102 ? -18.554 0.329 0.908 1.00 82.44 102 PHE A N 1
ATOM 794 C CA . PHE A 1 102 ? -19.867 0.584 1.476 1.00 82.44 102 PHE A CA 1
ATOM 795 C C . PHE A 1 102 ? -20.536 -0.756 1.745 1.00 82.44 102 PHE A C 1
ATOM 797 O O . PHE A 1 102 ? -20.327 -1.720 1.006 1.00 82.44 102 PHE A O 1
ATOM 804 N N . ALA A 1 103 ? -21.312 -0.814 2.823 1.00 78.31 103 ALA A N 1
ATOM 805 C CA . ALA A 1 103 ? -22.150 -1.966 3.095 1.00 78.31 103 ALA A CA 1
ATOM 806 C C . ALA A 1 103 ? -23.194 -2.093 1.980 1.00 78.31 103 ALA A C 1
ATOM 808 O O . ALA A 1 103 ? -23.787 -1.099 1.556 1.00 78.31 103 ALA A O 1
ATOM 809 N N . THR A 1 104 ? -23.393 -3.311 1.499 1.00 66.94 104 THR A N 1
ATOM 810 C CA . THR A 1 104 ? -24.534 -3.669 0.659 1.00 66.94 104 THR A CA 1
ATOM 811 C C . THR A 1 104 ? -25.444 -4.550 1.498 1.00 66.94 104 THR A C 1
ATOM 813 O O . THR A 1 104 ? -25.004 -5.624 1.914 1.00 66.94 104 THR A O 1
ATOM 816 N N . ASP A 1 105 ? -26.648 -4.055 1.779 1.00 63.56 105 ASP A N 1
ATOM 817 C CA . ASP A 1 105 ? -27.727 -4.800 2.440 1.00 63.56 105 ASP A CA 1
ATOM 818 C C . ASP A 1 105 ? -28.248 -5.958 1.570 1.00 63.56 105 ASP A C 1
ATOM 820 O O . ASP A 1 105 ? -28.208 -5.833 0.319 1.00 63.56 105 ASP A O 1
#

Foldseek 3Di:
DDDDPPPDDDDDDPCLLVLLLVVVVVVCCVPCCVPPVDDQLVLAQEAEDPPDDSNVVSNCVPRVVPPDPVSVPDPDRPPRQKYWYWDADPPSDTDIDIDGDDDDD

pLDDT: mean 73.08, std 14.99, range [37.91, 90.81]

Radius of gyration: 15.15 Å; chains: 1; bounding box: 43×29×46 Å